Protein AF-M0LFM9-F1 (afdb_monomer)

pLDDT: mean 88.61, std 12.35, range [45.06, 98.12]

Solvent-accessible surface area (backbone atoms only — not comparable to full-atom values): 7213 Å² total; per-residue (Å²): 132,86,79,72,71,74,58,53,66,55,49,53,51,45,61,75,75,40,93,83,63,62,45,45,59,66,62,52,48,54,51,40,47,63,56,65,42,68,90,77,44,95,63,91,64,64,44,46,62,53,52,54,58,44,44,77,71,45,37,38,58,64,62,77,43,44,60,12,50,52,43,10,25,44,37,30,71,78,67,68,36,54,46,67,58,11,38,51,50,11,44,32,63,72,65,75,53,69,48,80,37,81,72,61,71,51,61,77,78,69,50,56,67,46,69,69,65,78,79,81,77,129

Structure (mmCIF, N/CA/C/O backbone):
data_AF-M0LFM9-F1
#
_entry.id   AF-M0LFM9-F1
#
loop_
_atom_site.group_PDB
_atom_site.id
_atom_site.type_symbol
_atom_site.label_atom_id
_atom_site.label_alt_id
_atom_site.label_comp_id
_atom_site.label_asym_id
_atom_site.label_entity_id
_atom_site.label_seq_id
_atom_site.pdbx_PDB_ins_code
_atom_site.Cartn_x
_atom_site.Cartn_y
_atom_site.Cartn_z
_atom_site.occupancy
_atom_site.B_iso_or_equiv
_atom_site.auth_seq_id
_atom_site.auth_comp_id
_atom_site.auth_asym_id
_atom_site.auth_atom_id
_atom_site.pdbx_PDB_model_num
ATOM 1 N N . MET A 1 1 ? 4.822 19.629 23.100 1.00 45.06 1 MET A N 1
ATOM 2 C CA . MET A 1 1 ? 4.139 18.657 23.973 1.00 45.06 1 MET A CA 1
ATOM 3 C C . MET A 1 1 ? 2.652 18.855 23.739 1.00 45.06 1 MET A C 1
ATOM 5 O O . MET A 1 1 ? 2.142 19.901 24.120 1.00 45.06 1 MET A O 1
ATOM 9 N N . LYS A 1 2 ? 2.004 17.980 22.960 1.00 52.59 2 LYS A N 1
ATOM 10 C CA . LYS A 1 2 ? 0.542 18.026 22.818 1.00 52.59 2 LYS A CA 1
ATOM 11 C C . LYS A 1 2 ? -0.010 17.509 24.144 1.00 52.59 2 LYS A C 1
ATOM 13 O O . LYS A 1 2 ? 0.278 16.378 24.513 1.00 52.59 2 LYS A O 1
ATOM 18 N N . GLU A 1 3 ? -0.634 18.400 24.902 1.00 54.44 3 GLU A N 1
ATOM 19 C CA . GLU A 1 3 ? -1.193 18.099 26.215 1.00 54.44 3 GLU A CA 1
ATOM 20 C C . GLU A 1 3 ? -2.451 17.240 26.047 1.00 54.44 3 GLU A C 1
ATOM 22 O O . GLU A 1 3 ? -3.347 17.600 25.284 1.00 54.44 3 GLU A O 1
ATOM 27 N N . ASP A 1 4 ? -2.435 16.109 26.751 1.00 55.81 4 ASP A N 1
ATOM 28 C CA . ASP A 1 4 ? -3.405 15.018 26.810 1.00 55.81 4 ASP A CA 1
ATOM 29 C C . ASP A 1 4 ? -3.742 14.330 25.483 1.00 55.81 4 ASP A C 1
ATOM 31 O O . ASP A 1 4 ? -4.307 14.905 24.554 1.00 55.81 4 ASP A O 1
ATOM 35 N N . ASP A 1 5 ? -3.446 13.032 25.433 1.00 67.25 5 ASP A N 1
ATOM 36 C CA . ASP A 1 5 ? -3.820 12.116 24.356 1.00 67.25 5 ASP A CA 1
ATOM 37 C C . ASP A 1 5 ? -5.323 11.780 24.420 1.00 67.25 5 ASP A C 1
ATOM 39 O O . ASP A 1 5 ? -5.752 10.631 24.392 1.00 67.25 5 ASP A O 1
ATOM 43 N N . TRP A 1 6 ? -6.162 12.815 24.556 1.00 70.69 6 TRP A N 1
ATOM 44 C CA . TRP A 1 6 ? -7.619 12.712 24.688 1.00 70.69 6 TRP A CA 1
ATOM 45 C C . TRP A 1 6 ? -8.263 11.986 23.503 1.00 70.69 6 TRP A C 1
ATOM 47 O O . TRP A 1 6 ? -9.402 11.528 23.591 1.00 70.69 6 TRP A O 1
ATOM 57 N N . LEU A 1 7 ? -7.536 11.910 22.387 1.00 82.62 7 LEU A N 1
ATOM 58 C CA . LEU A 1 7 ? -7.961 11.232 21.181 1.00 82.62 7 LEU A CA 1
ATOM 59 C C . LEU A 1 7 ? -7.632 9.734 21.214 1.00 82.62 7 LEU A C 1
ATOM 61 O O . LEU A 1 7 ? -8.400 8.966 20.647 1.00 82.62 7 LEU A O 1
ATOM 65 N N . GLN A 1 8 ? -6.563 9.298 21.888 1.00 86.12 8 GLN A N 1
ATOM 66 C CA . GLN A 1 8 ? -6.140 7.895 21.892 1.00 86.12 8 GLN A CA 1
ATOM 67 C C . GLN A 1 8 ? -7.219 6.969 22.455 1.00 86.12 8 GLN A C 1
ATOM 69 O O . GLN A 1 8 ? -7.639 6.043 21.765 1.00 86.12 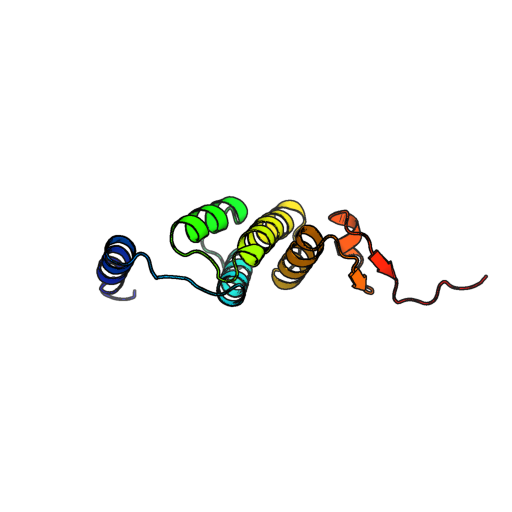8 GLN A O 1
ATOM 74 N N . ASP A 1 9 ? -7.730 7.251 23.657 1.00 88.31 9 ASP A N 1
ATOM 75 C CA . ASP A 1 9 ? -8.784 6.433 24.276 1.00 88.31 9 ASP A CA 1
ATOM 76 C C . ASP A 1 9 ? -10.058 6.404 23.419 1.00 88.31 9 ASP A C 1
ATOM 78 O O . ASP A 1 9 ? -10.728 5.377 23.305 1.00 88.31 9 ASP A O 1
ATOM 82 N N . ALA A 1 10 ? -10.388 7.529 22.779 1.00 89.94 10 ALA A N 1
ATOM 83 C CA . ALA A 1 10 ? -11.535 7.622 21.885 1.00 89.94 10 ALA A CA 1
ATOM 84 C C . ALA A 1 10 ? -11.338 6.799 20.600 1.00 89.94 10 ALA A C 1
ATOM 86 O O . ALA A 1 10 ? -12.287 6.167 20.137 1.00 89.94 10 ALA A O 1
ATOM 87 N N . VAL A 1 11 ? -10.125 6.787 20.039 1.00 89.38 11 VAL A N 1
ATOM 88 C CA . VAL A 1 11 ? -9.765 6.001 18.849 1.00 89.38 11 VAL A CA 1
ATOM 89 C C . VAL A 1 11 ? -9.775 4.513 19.169 1.00 89.38 11 VAL A C 1
ATOM 91 O O . VAL A 1 11 ? -10.414 3.761 18.443 1.00 89.38 11 VAL A O 1
ATOM 94 N N . ILE A 1 12 ? -9.143 4.092 20.270 1.00 89.88 12 ILE A N 1
ATOM 95 C CA . ILE A 1 12 ? -9.127 2.685 20.701 1.00 89.88 12 ILE A CA 1
ATOM 96 C C . ILE A 1 12 ? -10.556 2.190 20.888 1.00 89.88 12 ILE A C 1
ATOM 98 O O . ILE A 1 12 ? -10.944 1.181 20.309 1.00 89.88 12 ILE A O 1
ATOM 102 N N . ARG A 1 13 ? -11.376 2.955 21.614 1.00 92.00 13 ARG A N 1
ATOM 103 C CA . ARG A 1 13 ? -12.779 2.609 21.817 1.00 92.00 13 ARG A CA 1
ATOM 104 C C . ARG A 1 13 ? -13.553 2.516 20.502 1.00 92.00 13 ARG A C 1
ATOM 106 O O . ARG A 1 13 ? -14.385 1.629 20.354 1.00 92.00 13 ARG A O 1
ATOM 113 N N . ALA A 1 14 ? -13.303 3.416 19.552 1.00 92.31 14 ALA A N 1
ATOM 114 C CA . ALA A 1 14 ? -13.942 3.349 18.243 1.00 92.31 14 ALA A CA 1
ATOM 115 C C . ALA A 1 14 ? -13.530 2.086 17.472 1.00 92.31 14 ALA A C 1
ATOM 117 O O . ALA A 1 14 ? -14.407 1.439 16.915 1.00 92.31 14 ALA A O 1
ATOM 118 N N . LEU A 1 15 ? -12.244 1.718 17.481 1.00 91.12 15 LEU A N 1
ATOM 119 C CA . LEU A 1 15 ? -11.742 0.495 16.844 1.00 91.12 15 LEU A CA 1
ATOM 120 C C . LEU A 1 15 ? -12.300 -0.781 17.498 1.00 91.12 15 LEU A C 1
ATOM 122 O O . LEU A 1 15 ? -12.537 -1.761 16.807 1.00 91.12 15 LEU A O 1
ATOM 126 N N . GLU A 1 16 ? -12.546 -0.772 18.812 1.00 91.06 16 GLU A N 1
ATOM 127 C CA . GLU A 1 16 ? -13.143 -1.908 19.532 1.00 91.06 16 GLU A CA 1
ATOM 128 C C . GLU A 1 16 ? -14.666 -2.023 19.342 1.00 91.06 16 GLU A C 1
ATOM 130 O O . GLU A 1 16 ? -15.213 -3.124 19.359 1.00 91.06 16 GLU A O 1
ATOM 135 N N . GLU A 1 17 ? -15.377 -0.896 19.222 1.00 94.88 17 GLU A N 1
ATOM 136 C CA . GLU A 1 17 ? -16.846 -0.865 19.158 1.00 94.88 17 GLU A CA 1
ATOM 137 C C . GLU A 1 17 ? -17.406 -0.900 17.723 1.00 94.88 17 GLU A C 1
ATOM 139 O O . GLU A 1 17 ? -18.615 -1.090 17.550 1.00 94.88 17 GLU A O 1
ATOM 144 N N . ARG A 1 18 ? -16.582 -0.657 16.695 1.00 93.31 18 ARG A N 1
ATOM 145 C CA . ARG A 1 18 ? -17.027 -0.467 15.305 1.00 93.31 18 ARG A CA 1
ATOM 146 C C . ARG A 1 18 ? -16.278 -1.382 14.338 1.00 93.31 18 ARG A C 1
ATOM 148 O O . ARG A 1 18 ? -15.113 -1.154 14.045 1.00 93.31 18 ARG A O 1
ATOM 155 N N . ASP A 1 19 ? -17.010 -2.311 13.729 1.00 89.12 19 ASP A N 1
ATOM 156 C CA . ASP A 1 19 ? -16.487 -3.202 12.679 1.00 89.12 19 ASP A CA 1
ATOM 157 C C . ASP A 1 19 ? -16.597 -2.608 11.255 1.00 89.12 19 ASP A C 1
ATOM 159 O O . ASP A 1 19 ? -16.220 -3.247 10.276 1.00 89.12 19 ASP A O 1
ATOM 163 N N . ASP A 1 20 ? -17.175 -1.408 11.099 1.00 93.81 20 ASP A N 1
ATOM 164 C CA . ASP A 1 20 ? -17.428 -0.760 9.800 1.00 93.81 20 ASP A CA 1
ATOM 165 C C . ASP A 1 20 ? -16.350 0.257 9.392 1.00 93.81 20 ASP A C 1
ATOM 167 O O . ASP A 1 20 ? -16.489 0.943 8.373 1.00 93.81 20 ASP A O 1
ATOM 171 N N . ILE A 1 21 ? -15.280 0.373 10.179 1.00 95.44 21 ILE A N 1
ATOM 172 C CA . ILE A 1 21 ? -14.181 1.300 9.920 1.00 95.44 21 ILE A CA 1
ATOM 173 C C . ILE A 1 21 ? -13.292 0.732 8.814 1.00 95.44 21 ILE A C 1
ATOM 175 O O . ILE A 1 21 ? -12.821 -0.395 8.879 1.00 95.44 21 ILE A O 1
ATOM 179 N N . HIS A 1 22 ? -13.057 1.547 7.796 1.00 96.75 22 HIS A N 1
ATOM 180 C CA . HIS A 1 22 ? -12.166 1.244 6.687 1.00 96.75 22 HIS A CA 1
ATOM 181 C C . HIS A 1 22 ? -11.583 2.546 6.147 1.00 96.75 22 HIS A C 1
ATOM 183 O O . HIS A 1 22 ? -12.069 3.643 6.445 1.00 96.75 22 HIS A O 1
ATOM 189 N N . THR A 1 23 ? -10.542 2.429 5.333 1.00 97.31 23 THR A N 1
ATOM 190 C CA . THR A 1 23 ? -9.898 3.571 4.686 1.00 97.31 23 THR A CA 1
ATOM 191 C C . THR A 1 23 ? -9.629 3.301 3.206 1.00 97.31 23 THR A C 1
ATOM 193 O O . THR A 1 23 ? -10.087 2.311 2.638 1.00 97.31 23 THR A O 1
ATOM 196 N N . SER A 1 24 ? -8.922 4.224 2.558 1.00 97.88 24 SER A N 1
ATOM 197 C CA . SER A 1 24 ? -8.500 4.115 1.164 1.00 97.88 24 SER A CA 1
ATOM 198 C C . SER A 1 24 ? -6.996 3.886 1.052 1.00 97.88 24 SER A C 1
ATOM 200 O O . SER A 1 24 ? -6.228 4.254 1.942 1.00 97.88 24 SER A O 1
ATOM 202 N N . ILE A 1 25 ? -6.575 3.378 -0.105 1.00 98.12 25 ILE A N 1
ATOM 203 C CA . ILE A 1 25 ? -5.161 3.227 -0.470 1.00 98.12 25 ILE A CA 1
ATOM 204 C C . ILE A 1 25 ? -4.374 4.540 -0.351 1.00 98.12 25 ILE A C 1
ATOM 206 O O . ILE A 1 25 ? -3.198 4.528 -0.010 1.00 98.12 25 ILE A O 1
ATOM 210 N N . LEU A 1 26 ? -5.031 5.686 -0.562 1.00 97.75 26 LEU A N 1
ATOM 211 C CA . LEU A 1 26 ? -4.394 7.001 -0.484 1.00 97.75 26 LEU A CA 1
ATOM 212 C C . LEU A 1 26 ? -3.944 7.345 0.938 1.00 97.75 26 LEU A C 1
ATOM 214 O O . LEU A 1 26 ? -2.887 7.941 1.104 1.00 97.75 26 LEU A O 1
ATOM 218 N N . ALA A 1 27 ? -4.702 6.935 1.959 1.00 97.56 27 ALA A N 1
ATOM 219 C CA . ALA A 1 27 ? -4.294 7.144 3.348 1.00 97.56 27 ALA A CA 1
ATOM 220 C C . ALA A 1 27 ? -3.038 6.324 3.679 1.00 97.56 27 ALA A C 1
ATOM 222 O O . ALA A 1 27 ? -2.133 6.805 4.351 1.00 97.56 27 ALA A O 1
ATOM 223 N N . TYR A 1 28 ? -2.946 5.101 3.153 1.00 97.50 28 TYR A N 1
ATOM 224 C CA . TYR A 1 28 ? -1.745 4.282 3.294 1.00 97.50 28 TYR A CA 1
ATOM 225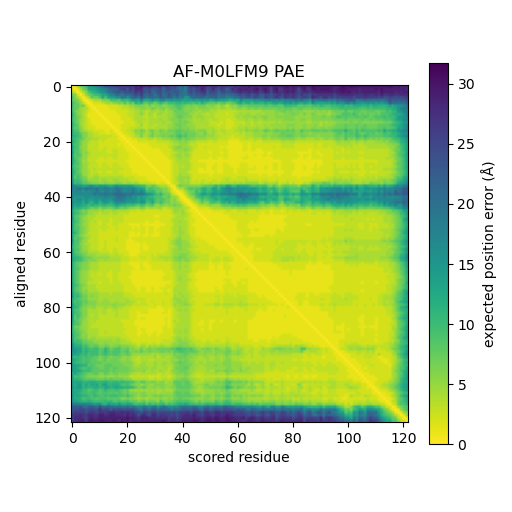 C C . TYR A 1 28 ? -0.567 4.809 2.468 1.00 97.50 28 TYR A C 1
ATOM 227 O O . TYR A 1 28 ? 0.569 4.708 2.917 1.00 97.50 28 TYR A O 1
ATOM 235 N N . ALA A 1 29 ? -0.814 5.445 1.319 1.00 97.00 29 ALA A N 1
ATOM 236 C CA . ALA A 1 29 ? 0.230 6.147 0.572 1.00 97.00 29 ALA A CA 1
ATOM 237 C C . ALA A 1 29 ? 0.880 7.257 1.419 1.00 97.00 29 ALA A C 1
ATOM 239 O O . ALA A 1 29 ? 2.101 7.390 1.424 1.00 97.00 29 ALA A O 1
ATOM 240 N N . GLU A 1 30 ? 0.086 8.017 2.184 1.00 95.75 30 GLU A N 1
ATOM 241 C CA . GLU A 1 30 ? 0.614 9.016 3.126 1.00 95.75 30 GLU A CA 1
ATOM 242 C C . GLU A 1 30 ? 1.461 8.366 4.227 1.00 95.75 30 GLU A C 1
ATOM 244 O O . GLU A 1 30 ? 2.526 8.878 4.566 1.00 95.75 30 GLU A O 1
ATOM 249 N N . VAL A 1 31 ? 1.032 7.216 4.754 1.00 93.88 31 VAL A N 1
ATOM 250 C CA . VAL A 1 31 ? 1.802 6.458 5.753 1.00 93.88 31 VAL A CA 1
ATOM 251 C C . VAL A 1 31 ? 3.144 5.980 5.188 1.00 93.88 31 VAL A C 1
ATOM 253 O O . VAL A 1 31 ? 4.161 6.131 5.857 1.00 93.88 31 VAL A O 1
ATOM 256 N N . LEU A 1 32 ? 3.185 5.479 3.949 1.00 94.31 32 LEU A N 1
ATOM 257 C CA . LEU A 1 32 ? 4.442 5.096 3.292 1.00 94.31 32 LEU A CA 1
ATOM 258 C C . LEU A 1 32 ? 5.393 6.296 3.145 1.00 94.31 32 LEU A C 1
ATOM 260 O O . LEU A 1 32 ? 6.592 6.156 3.367 1.00 94.31 32 LEU A O 1
ATOM 264 N N . VAL A 1 33 ? 4.870 7.492 2.848 1.00 93.06 33 VAL A N 1
ATOM 265 C CA . VAL A 1 33 ? 5.674 8.729 2.831 1.00 93.06 33 VAL A CA 1
ATOM 266 C C . VAL A 1 33 ? 6.258 9.045 4.205 1.00 93.06 33 VAL A C 1
ATOM 268 O O . VAL A 1 33 ? 7.420 9.438 4.288 1.00 93.06 33 VAL A O 1
ATOM 271 N N . LEU A 1 34 ? 5.490 8.844 5.279 1.00 88.94 34 LEU A N 1
ATOM 272 C CA . LEU A 1 34 ? 5.990 9.026 6.645 1.00 88.94 34 LEU A CA 1
ATOM 273 C C . LEU A 1 34 ? 7.102 8.033 7.000 1.00 88.94 34 LEU A C 1
ATOM 275 O O . LEU A 1 34 ? 7.993 8.386 7.765 1.00 88.94 34 LEU A O 1
ATOM 279 N N . PHE A 1 35 ? 7.052 6.808 6.472 1.00 88.81 35 PHE A N 1
ATOM 280 C CA . PHE A 1 35 ? 8.066 5.784 6.740 1.00 88.81 35 PHE A CA 1
ATOM 281 C C . PHE A 1 35 ? 9.352 5.988 5.933 1.00 88.81 35 PHE A C 1
ATOM 283 O O . PHE A 1 35 ? 10.422 5.650 6.426 1.00 88.81 35 PHE A O 1
ATOM 290 N N . TYR A 1 36 ? 9.255 6.573 4.738 1.00 86.19 36 TYR A N 1
ATOM 291 C CA . TYR A 1 36 ? 10.395 6.805 3.846 1.00 86.19 36 TYR A CA 1
ATOM 292 C C . TYR A 1 36 ? 11.304 7.967 4.265 1.00 86.19 36 TYR A C 1
ATOM 294 O O . TYR A 1 36 ? 12.481 7.991 3.912 1.00 86.19 36 TYR A O 1
ATOM 302 N N . ASP A 1 37 ? 10.795 8.962 5.001 1.00 80.00 37 ASP A N 1
ATOM 303 C CA . ASP A 1 37 ? 11.612 10.105 5.432 1.00 80.00 37 ASP A CA 1
ATOM 304 C C . ASP A 1 37 ? 12.523 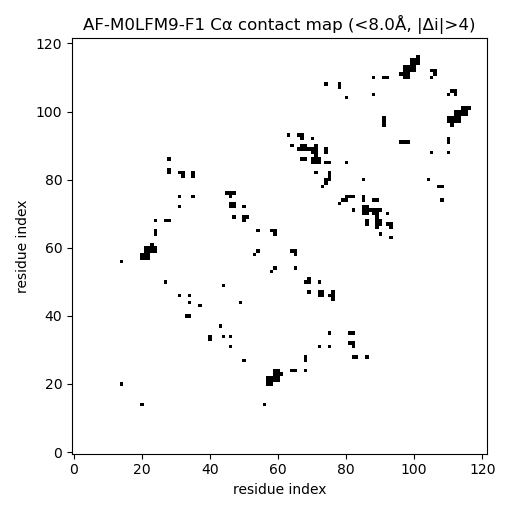9.749 6.625 1.00 80.00 37 ASP A C 1
ATOM 306 O O . ASP A 1 37 ? 12.315 10.161 7.769 1.00 80.00 37 ASP A O 1
ATOM 310 N N . HIS A 1 38 ? 13.570 8.975 6.339 1.00 66.88 38 HIS A N 1
ATOM 311 C CA . HIS A 1 38 ? 14.564 8.514 7.309 1.00 66.88 38 HIS A CA 1
ATOM 312 C C . HIS A 1 38 ? 15.422 9.644 7.901 1.00 66.88 38 HIS A C 1
ATOM 314 O O . HIS A 1 38 ? 16.033 9.459 8.953 1.00 66.88 38 HIS A O 1
ATOM 320 N N . GLU A 1 39 ? 15.493 10.814 7.253 1.00 64.44 39 GLU A N 1
ATOM 321 C CA . GLU A 1 39 ? 16.285 11.948 7.745 1.00 64.44 39 GLU A CA 1
ATOM 322 C C . GLU A 1 39 ? 15.565 12.727 8.854 1.00 64.44 39 GLU A C 1
ATOM 324 O O . GLU A 1 39 ? 16.225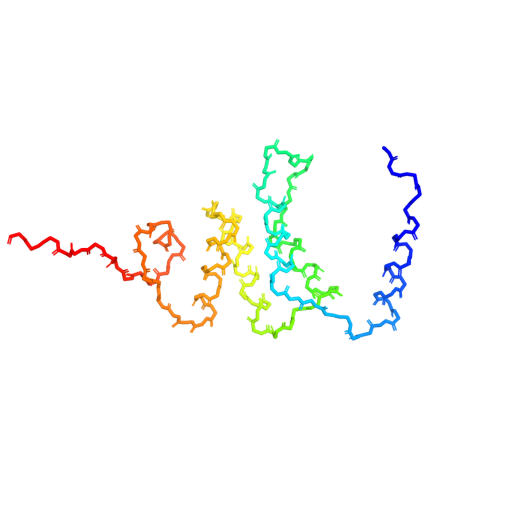 13.340 9.701 1.00 64.44 39 GLU A O 1
ATOM 329 N N . THR A 1 40 ? 14.227 12.707 8.872 1.00 61.84 40 THR A N 1
ATOM 330 C CA . THR A 1 40 ? 13.423 13.398 9.892 1.00 61.84 40 THR A CA 1
ATOM 331 C C . THR A 1 40 ? 12.745 12.464 10.892 1.00 61.84 40 THR A C 1
ATOM 333 O O . THR A 1 40 ? 12.297 12.933 11.946 1.00 61.84 40 THR A O 1
ATOM 336 N N . ALA A 1 41 ? 12.703 11.158 10.618 1.00 66.00 41 ALA A N 1
ATOM 337 C CA . ALA A 1 41 ? 12.106 10.177 11.511 1.00 66.00 41 ALA A CA 1
ATOM 338 C C . ALA A 1 41 ? 12.913 10.014 12.812 1.00 66.00 41 ALA A C 1
ATOM 340 O O . ALA A 1 41 ? 14.118 9.772 12.814 1.00 66.00 41 ALA A O 1
ATOM 341 N N . GLU A 1 42 ? 12.227 10.109 13.955 1.00 63.47 42 GLU A N 1
ATOM 342 C CA . GLU A 1 42 ? 12.831 9.878 15.277 1.00 63.47 42 GLU A CA 1
ATOM 343 C C . GLU A 1 42 ? 13.234 8.401 15.479 1.00 63.47 42 GLU A C 1
ATOM 345 O O . GLU A 1 42 ? 14.082 8.095 16.319 1.00 63.47 42 GLU A O 1
ATOM 350 N N . TYR A 1 43 ? 12.651 7.490 14.690 1.00 66.69 43 TYR A N 1
ATOM 351 C CA . TYR A 1 43 ? 12.843 6.045 14.779 1.00 66.69 43 TYR A CA 1
ATOM 352 C C . TYR A 1 43 ? 12.879 5.409 13.388 1.00 66.69 43 TYR A C 1
ATOM 354 O O . TYR A 1 43 ? 12.154 5.828 12.490 1.00 66.69 43 TYR A O 1
ATOM 362 N N . GLU A 1 44 ? 13.678 4.353 13.246 1.00 76.56 44 GLU A N 1
ATOM 363 C CA . GLU A 1 44 ? 13.623 3.454 12.093 1.00 76.56 44 GLU A CA 1
ATOM 364 C C . GLU A 1 44 ? 12.350 2.601 12.193 1.00 76.56 44 GLU A C 1
ATOM 366 O O . GLU A 1 44 ? 12.108 1.948 13.216 1.00 76.56 44 GLU A O 1
ATOM 371 N N . ILE A 1 45 ? 11.506 2.657 11.163 1.00 84.8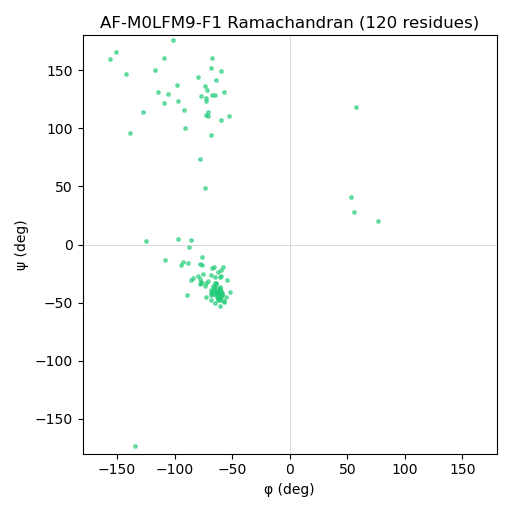1 45 ILE A N 1
ATOM 372 C CA . ILE A 1 45 ? 10.230 1.944 11.115 1.00 84.81 45 ILE A CA 1
ATOM 373 C C . ILE A 1 45 ? 10.349 0.812 10.100 1.00 84.81 45 ILE A C 1
ATOM 375 O O . ILE A 1 45 ? 10.585 1.059 8.925 1.00 84.81 45 ILE A O 1
ATOM 379 N N . ASP A 1 46 ? 10.119 -0.417 10.561 1.00 91.12 46 ASP A N 1
ATOM 380 C CA . ASP A 1 46 ? 9.907 -1.591 9.708 1.00 91.12 46 ASP A CA 1
ATOM 381 C C . ASP A 1 46 ? 8.561 -1.421 8.987 1.00 91.12 46 ASP A C 1
ATOM 383 O O . ASP A 1 46 ? 7.490 -1.676 9.558 1.00 91.12 46 ASP A O 1
ATOM 387 N N . ALA A 1 47 ? 8.617 -0.885 7.764 1.00 92.75 47 ALA A N 1
ATOM 388 C CA . ALA A 1 47 ? 7.438 -0.527 6.987 1.00 92.75 47 ALA A CA 1
ATOM 389 C C . ALA A 1 47 ? 6.532 -1.742 6.706 1.00 92.75 47 ALA A C 1
ATOM 391 O O . ALA A 1 47 ? 5.335 -1.636 6.996 1.00 92.75 47 ALA A O 1
ATOM 392 N N . PRO A 1 48 ? 7.034 -2.909 6.245 1.00 95.69 48 PRO A N 1
ATOM 393 C CA . PRO A 1 48 ? 6.205 -4.099 6.045 1.00 95.69 48 P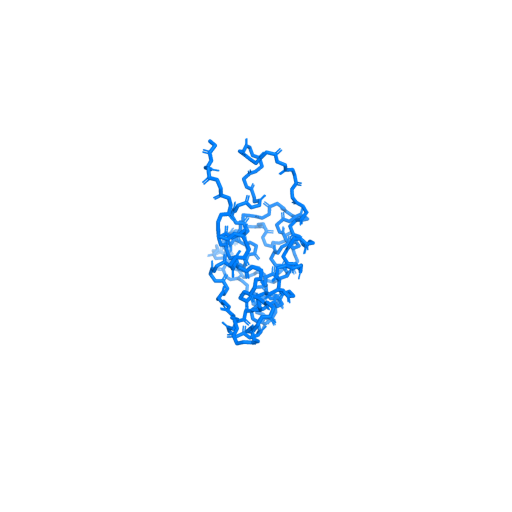RO A CA 1
ATOM 394 C C . PRO A 1 48 ? 5.438 -4.509 7.302 1.00 95.69 48 PRO A C 1
ATOM 396 O O . PRO A 1 48 ? 4.226 -4.758 7.258 1.00 95.69 48 PRO A O 1
ATOM 399 N N . ARG A 1 49 ? 6.112 -4.526 8.457 1.00 95.50 49 ARG A N 1
ATOM 400 C CA . ARG A 1 49 ? 5.478 -4.888 9.724 1.00 95.50 49 ARG A CA 1
ATOM 401 C C . ARG A 1 49 ? 4.456 -3.851 10.172 1.00 95.50 49 ARG A C 1
ATOM 403 O O . ARG A 1 49 ? 3.380 -4.224 10.639 1.00 95.50 49 ARG A O 1
ATOM 410 N N . ALA A 1 50 ? 4.783 -2.567 10.067 1.00 95.00 50 ALA A N 1
ATOM 411 C CA . ALA A 1 50 ? 3.884 -1.491 10.463 1.00 95.00 50 ALA A CA 1
ATOM 412 C C . ALA A 1 50 ? 2.605 -1.493 9.616 1.00 95.00 50 ALA A C 1
ATOM 414 O O . ALA A 1 50 ? 1.509 -1.444 10.169 1.00 95.00 50 ALA A O 1
ATOM 415 N N . ILE A 1 51 ? 2.738 -1.629 8.296 1.00 96.94 51 ILE A N 1
ATOM 416 C CA . ILE A 1 51 ? 1.614 -1.701 7.358 1.00 96.94 51 ILE A CA 1
ATOM 417 C C . ILE A 1 51 ? 0.733 -2.920 7.641 1.00 96.94 51 ILE A C 1
ATOM 419 O O . ILE A 1 51 ? -0.482 -2.770 7.722 1.00 96.94 51 ILE A O 1
ATOM 423 N N . THR A 1 52 ? 1.328 -4.096 7.864 1.00 97.56 52 THR A N 1
ATOM 424 C CA . THR A 1 52 ? 0.575 -5.317 8.203 1.00 97.56 52 THR A CA 1
ATOM 425 C C . THR A 1 52 ? -0.283 -5.112 9.453 1.00 97.56 52 THR A C 1
ATOM 427 O O . THR A 1 52 ? -1.482 -5.369 9.431 1.00 97.56 52 THR A O 1
ATOM 430 N N . ASN A 1 53 ? 0.304 -4.572 10.526 1.00 96.06 53 ASN A N 1
ATOM 431 C CA . ASN A 1 53 ? -0.432 -4.308 11.766 1.00 96.06 53 ASN A CA 1
ATOM 432 C C . ASN A 1 53 ? -1.540 -3.261 11.573 1.00 96.06 53 ASN A C 1
ATOM 434 O O . ASN A 1 53 ? -2.596 -3.358 12.189 1.00 96.06 53 ASN A O 1
ATOM 438 N N . LEU A 1 54 ? -1.297 -2.232 10.755 1.00 95.56 54 LEU A N 1
ATOM 439 C CA . LEU A 1 54 ? -2.296 -1.202 10.477 1.00 95.56 54 LEU A CA 1
ATOM 440 C C . LEU A 1 54 ? -3.477 -1.770 9.686 1.00 95.56 54 LEU A C 1
ATOM 442 O O . LEU A 1 54 ? -4.614 -1.430 10.007 1.00 95.56 54 LEU A O 1
ATOM 446 N N . LEU A 1 55 ? -3.232 -2.655 8.715 1.00 96.81 55 LEU A N 1
ATOM 447 C CA . LEU A 1 55 ? -4.284 -3.299 7.920 1.00 96.81 55 LEU A CA 1
ATOM 448 C C . LEU A 1 55 ? -5.194 -4.184 8.777 1.00 96.81 55 LEU A C 1
ATOM 450 O O . LEU A 1 55 ? -6.399 -4.218 8.544 1.00 96.81 55 LEU A O 1
ATOM 454 N N . GLU A 1 56 ? -4.651 -4.829 9.814 1.00 94.12 56 GLU A N 1
ATOM 455 C CA . GLU A 1 56 ? -5.455 -5.568 10.799 1.00 94.12 56 GLU A CA 1
ATOM 456 C C . GLU A 1 56 ? -6.385 -4.657 11.621 1.00 94.12 56 GLU A C 1
ATOM 458 O O . GLU A 1 56 ? -7.433 -5.108 12.082 1.00 94.12 56 GLU A O 1
ATOM 463 N N . LEU A 1 57 ? -6.018 -3.384 11.813 1.00 93.88 57 LEU A N 1
ATOM 464 C CA . LEU A 1 57 ? -6.813 -2.409 12.569 1.00 93.88 57 LEU A CA 1
ATOM 465 C C . LEU A 1 57 ? -7.812 -1.655 11.689 1.00 93.88 57 LEU A C 1
ATOM 467 O O . LEU A 1 57 ? -8.942 -1.409 12.103 1.00 93.88 57 LEU A O 1
ATOM 471 N N . VAL A 1 58 ? -7.376 -1.226 10.505 1.00 95.88 58 VAL A N 1
ATOM 472 C CA . VAL A 1 58 ? -8.166 -0.430 9.566 1.00 95.88 58 VAL A CA 1
ATOM 473 C C . VAL A 1 58 ? -7.917 -0.953 8.147 1.00 95.88 58 VAL A C 1
ATOM 475 O O . VAL A 1 58 ? -6.944 -0.530 7.504 1.00 95.88 58 VAL A O 1
ATOM 478 N N . PRO A 1 59 ? -8.798 -1.836 7.640 1.00 96.38 59 PRO A N 1
ATOM 479 C CA . PRO A 1 59 ? -8.666 -2.409 6.307 1.00 96.38 59 PRO A CA 1
ATOM 480 C C . PRO A 1 59 ? -8.868 -1.357 5.213 1.00 96.38 59 PRO A C 1
ATOM 482 O O . PRO A 1 59 ? -9.463 -0.288 5.428 1.00 96.38 59 PRO A O 1
ATOM 485 N N . ILE A 1 60 ? -8.390 -1.672 4.011 1.00 97.75 60 ILE A N 1
ATOM 486 C CA . ILE A 1 60 ? -8.554 -0.813 2.836 1.00 97.75 60 ILE A CA 1
ATOM 487 C C . ILE A 1 60 ? -9.727 -1.312 2.002 1.00 97.75 60 ILE A C 1
ATOM 489 O O . ILE A 1 60 ? -9.870 -2.498 1.729 1.00 97.75 60 ILE A O 1
ATOM 493 N N . VAL A 1 61 ? -10.542 -0.375 1.519 1.00 96.69 61 VAL A N 1
ATOM 494 C CA . VAL A 1 61 ? -11.565 -0.654 0.509 1.00 96.69 61 VAL A CA 1
ATOM 495 C C . VAL A 1 61 ? -11.222 0.093 -0.790 1.00 96.69 61 VAL A C 1
ATOM 497 O O . VAL A 1 61 ? -10.969 1.303 -0.744 1.00 96.69 61 VAL A O 1
ATOM 500 N N . PRO A 1 62 ? -11.251 -0.578 -1.963 1.00 95.56 62 PRO A N 1
ATOM 501 C CA . PRO A 1 62 ? -11.485 -2.016 -2.179 1.00 95.56 62 PRO A CA 1
ATOM 502 C C . PRO A 1 62 ? -10.346 -2.918 -1.668 1.00 95.56 62 PRO A C 1
ATOM 504 O O . PRO A 1 62 ? -9.191 -2.509 -1.663 1.00 95.56 62 PRO A O 1
ATOM 507 N N . ASN A 1 63 ? -10.685 -4.159 -1.296 1.00 92.81 63 ASN A N 1
ATOM 508 C CA . ASN A 1 63 ? -9.762 -5.116 -0.662 1.00 92.81 63 ASN A CA 1
ATOM 509 C C . ASN A 1 63 ? -8.534 -5.461 -1.525 1.00 92.81 63 ASN A C 1
ATOM 511 O O . ASN A 1 63 ? -7.480 -5.779 -0.995 1.00 92.81 63 ASN A O 1
ATOM 515 N N . GLU A 1 64 ? -8.648 -5.373 -2.852 1.00 91.50 64 GLU A N 1
ATOM 516 C CA . GLU A 1 64 ? -7.526 -5.571 -3.786 1.00 91.50 64 GLU A CA 1
ATOM 517 C C . GLU A 1 64 ? -6.363 -4.589 -3.559 1.00 91.50 64 GLU A C 1
ATOM 519 O O . GLU A 1 64 ? -5.223 -4.867 -3.921 1.00 91.50 64 GLU A O 1
ATOM 524 N N . HIS A 1 65 ? -6.629 -3.448 -2.920 1.00 97.38 65 HIS A N 1
ATOM 525 C CA . HIS A 1 65 ? -5.592 -2.490 -2.561 1.00 97.38 65 HIS A CA 1
ATOM 526 C C . HIS A 1 65 ? -4.759 -2.914 -1.345 1.00 97.38 65 HIS A C 1
ATOM 528 O O . HIS A 1 65 ? -3.681 -2.356 -1.153 1.00 97.38 65 HIS A O 1
ATOM 534 N N . GLU A 1 66 ? -5.218 -3.862 -0.522 1.00 97.56 66 GLU A N 1
ATOM 535 C CA . GLU A 1 66 ? -4.449 -4.328 0.641 1.00 97.56 66 GLU A CA 1
ATOM 536 C C . GLU A 1 66 ? -3.159 -5.016 0.195 1.00 97.56 66 GLU A C 1
ATOM 538 O O . GLU A 1 66 ? -2.071 -4.618 0.614 1.00 97.56 66 GLU A O 1
ATOM 543 N N . ASP A 1 67 ? -3.269 -5.963 -0.740 1.00 97.19 67 ASP A N 1
ATOM 544 C CA . ASP A 1 67 ? -2.119 -6.671 -1.311 1.00 97.19 67 ASP A CA 1
ATOM 545 C C . ASP A 1 67 ? -1.151 -5.699 -2.004 1.00 97.19 67 ASP A C 1
ATOM 547 O O . ASP A 1 67 ? 0.068 -5.836 -1.888 1.00 97.19 67 ASP A O 1
ATOM 551 N N . ALA A 1 68 ? -1.683 -4.671 -2.676 1.00 97.75 68 ALA A N 1
ATOM 552 C CA . ALA A 1 68 ? -0.866 -3.670 -3.355 1.00 97.75 68 ALA A CA 1
ATOM 553 C C . ALA A 1 68 ? -0.037 -2.841 -2.363 1.00 97.75 68 ALA A C 1
ATOM 555 O O . ALA A 1 68 ? 1.133 -2.561 -2.617 1.00 97.75 68 ALA A O 1
ATOM 556 N N . VAL A 1 69 ? -0.614 -2.468 -1.217 1.00 98.12 69 VAL A N 1
ATOM 557 C CA . VAL A 1 69 ? 0.091 -1.709 -0.173 1.00 98.12 69 VAL A CA 1
ATOM 558 C C . VAL A 1 69 ? 1.093 -2.585 0.581 1.00 98.12 69 VAL A C 1
ATOM 560 O O . VAL A 1 69 ? 2.172 -2.103 0.917 1.00 98.12 69 VAL A O 1
ATOM 563 N N . LEU A 1 70 ? 0.788 -3.865 0.808 1.00 97.88 70 LEU A N 1
ATOM 564 C CA . LEU A 1 70 ? 1.748 -4.817 1.378 1.00 97.88 70 LEU A CA 1
ATOM 565 C C . LEU A 1 70 ? 2.967 -4.996 0.466 1.00 97.88 70 LEU A C 1
ATOM 567 O O . LEU A 1 70 ? 4.101 -4.916 0.939 1.00 97.88 70 LEU A O 1
ATOM 571 N N . ALA A 1 71 ? 2.744 -5.168 -0.840 1.00 96.75 71 ALA A N 1
ATOM 572 C CA . ALA A 1 71 ? 3.820 -5.224 -1.825 1.00 96.75 71 ALA A CA 1
ATOM 573 C C . ALA A 1 71 ? 4.625 -3.914 -1.856 1.00 96.75 71 ALA A C 1
ATOM 575 O O . ALA A 1 71 ? 5.852 -3.942 -1.835 1.00 96.75 71 ALA A O 1
ATOM 576 N N . ALA A 1 72 ? 3.948 -2.764 -1.820 1.00 97.56 72 ALA A N 1
ATOM 577 C CA . ALA A 1 72 ? 4.597 -1.458 -1.762 1.00 97.56 72 ALA A CA 1
ATOM 578 C C . ALA A 1 72 ? 5.498 -1.298 -0.531 1.00 97.56 72 ALA A C 1
ATOM 580 O O . ALA A 1 72 ? 6.617 -0.813 -0.647 1.00 97.56 72 ALA A O 1
ATOM 581 N N . ALA A 1 73 ? 5.038 -1.731 0.644 1.00 97.06 73 ALA A N 1
ATOM 582 C CA . ALA A 1 73 ? 5.828 -1.671 1.868 1.00 97.06 73 ALA A CA 1
ATOM 583 C C . ALA A 1 73 ? 7.116 -2.502 1.760 1.00 97.06 73 ALA A C 1
ATOM 585 O O . ALA A 1 73 ? 8.168 -2.048 2.200 1.00 97.06 73 ALA A O 1
ATOM 586 N N . ALA A 1 74 ? 7.041 -3.681 1.132 1.00 95.81 74 ALA A N 1
ATOM 587 C CA . ALA A 1 74 ? 8.213 -4.507 0.850 1.00 95.81 74 ALA A CA 1
ATOM 588 C C . ALA A 1 74 ? 9.153 -3.843 -0.166 1.00 95.81 74 ALA A C 1
ATOM 590 O O . ALA A 1 74 ? 10.360 -3.824 0.045 1.00 95.81 74 ALA A O 1
ATOM 591 N N . PHE A 1 75 ? 8.625 -3.244 -1.239 1.00 96.06 75 PHE A N 1
ATOM 592 C CA . PHE A 1 75 ? 9.459 -2.555 -2.228 1.00 96.06 75 PHE A CA 1
ATOM 593 C C . PHE A 1 75 ? 10.165 -1.316 -1.671 1.00 96.06 75 PHE A C 1
ATOM 595 O O . PHE A 1 75 ? 11.308 -1.046 -2.035 1.00 96.06 75 PHE A O 1
ATOM 602 N N . LEU A 1 76 ? 9.491 -0.580 -0.788 1.00 94.31 76 LEU A N 1
ATOM 603 C CA . LEU A 1 76 ? 10.060 0.559 -0.077 1.00 94.31 76 LEU A CA 1
ATOM 604 C C . LEU A 1 76 ? 11.232 0.115 0.811 1.00 94.31 76 LEU A C 1
ATOM 606 O O . LEU A 1 76 ? 12.299 0.710 0.736 1.00 94.31 76 LEU A O 1
ATOM 610 N N . ASP A 1 77 ? 11.052 -0.948 1.599 1.00 92.31 77 ASP A N 1
ATOM 611 C CA . ASP A 1 77 ? 12.060 -1.441 2.550 1.00 92.31 77 ASP A CA 1
ATOM 612 C C . ASP A 1 77 ? 13.248 -2.143 1.866 1.00 92.31 77 ASP A C 1
ATOM 614 O O . ASP A 1 77 ? 14.407 -1.880 2.180 1.00 92.31 77 ASP A O 1
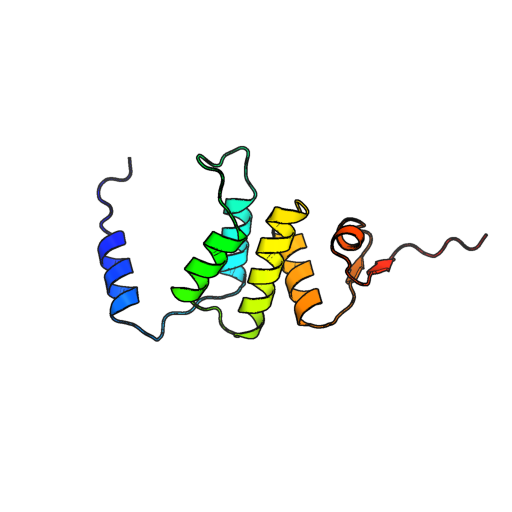ATOM 618 N N . GLU A 1 78 ? 12.979 -3.018 0.893 1.00 93.19 78 GLU A N 1
ATOM 619 C CA . GLU A 1 78 ? 14.011 -3.860 0.276 1.00 93.19 78 GLU A CA 1
ATOM 620 C C . GLU A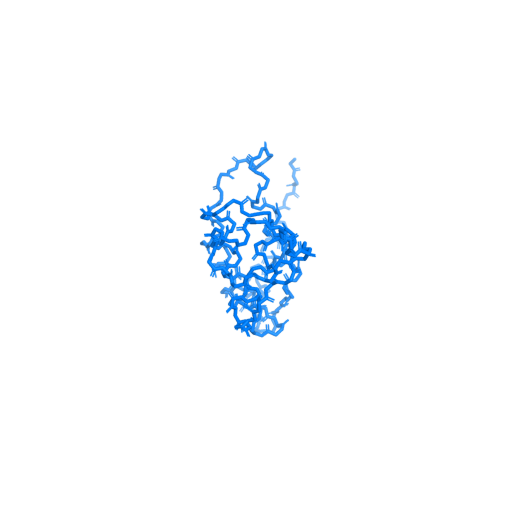 1 78 ? 14.777 -3.165 -0.862 1.00 93.19 78 GLU A C 1
ATOM 622 O O . GLU A 1 78 ? 15.939 -3.503 -1.111 1.00 93.19 78 GLU A O 1
ATOM 627 N N . TYR A 1 79 ? 14.144 -2.222 -1.571 1.00 92.94 79 TYR A N 1
ATOM 628 C CA . TYR A 1 79 ? 14.686 -1.623 -2.801 1.00 92.94 79 TYR A CA 1
ATOM 629 C C . TYR A 1 79 ? 14.781 -0.095 -2.756 1.00 92.94 79 TYR A C 1
ATOM 631 O O . TYR A 1 79 ? 15.181 0.503 -3.754 1.00 92.94 79 TYR A O 1
ATOM 639 N N . ASP A 1 80 ? 14.444 0.531 -1.622 1.00 90.94 80 ASP A N 1
ATOM 640 C CA . ASP A 1 80 ? 14.516 1.986 -1.411 1.00 90.94 80 ASP A CA 1
ATOM 641 C C . ASP A 1 80 ? 13.721 2.793 -2.460 1.00 90.94 80 ASP A C 1
ATOM 643 O O . ASP A 1 80 ? 14.044 3.937 -2.796 1.00 90.94 80 ASP A O 1
ATOM 647 N N . LEU A 1 81 ? 12.661 2.185 -3.013 1.00 94.50 81 LEU A N 1
ATOM 648 C CA . LEU A 1 81 ? 11.766 2.882 -3.929 1.00 94.50 81 LEU A CA 1
ATOM 649 C C . LEU A 1 81 ? 11.065 4.023 -3.198 1.00 94.50 81 LEU A C 1
ATOM 651 O O . LEU A 1 81 ? 10.606 3.872 -2.063 1.00 94.50 81 LEU A O 1
ATOM 655 N N . THR A 1 82 ? 10.887 5.148 -3.895 1.00 94.56 82 THR A N 1
ATOM 656 C CA . THR A 1 82 ? 10.082 6.239 -3.345 1.00 94.56 82 THR A CA 1
ATOM 657 C C . THR A 1 82 ? 8.654 5.744 -3.065 1.00 94.56 82 THR A C 1
ATOM 659 O O . THR A 1 82 ? 8.153 4.884 -3.791 1.00 94.56 82 THR A O 1
ATOM 662 N N . PRO A 1 83 ? 7.938 6.284 -2.064 1.00 95.50 83 PRO A N 1
ATOM 663 C CA . PRO A 1 83 ? 6.636 5.767 -1.631 1.00 95.50 83 PRO A CA 1
ATOM 664 C C . PRO A 1 83 ? 5.615 5.585 -2.753 1.00 95.50 83 PRO A C 1
ATOM 666 O O . PRO A 1 83 ? 4.881 4.598 -2.791 1.00 95.50 83 PRO A O 1
ATOM 669 N N . PHE A 1 84 ? 5.563 6.539 -3.684 1.00 96.81 84 PHE A N 1
ATOM 670 C CA . PHE A 1 84 ? 4.634 6.478 -4.806 1.00 96.81 84 PHE A CA 1
ATOM 671 C C . PHE A 1 84 ? 5.096 5.502 -5.890 1.00 96.81 84 PHE A C 1
ATOM 673 O O . PHE A 1 84 ? 4.245 4.849 -6.492 1.00 96.81 84 PHE A O 1
ATOM 680 N N . ASP A 1 85 ? 6.406 5.352 -6.109 1.00 96.69 85 ASP A N 1
ATOM 681 C CA . ASP A 1 85 ? 6.940 4.326 -7.010 1.00 96.69 85 ASP A CA 1
ATOM 682 C C . ASP A 1 85 ? 6.728 2.922 -6.440 1.00 96.69 85 ASP A C 1
ATOM 684 O O . ASP A 1 85 ? 6.281 2.029 -7.155 1.00 96.69 85 ASP A O 1
ATOM 688 N N . ALA A 1 86 ? 6.947 2.740 -5.139 1.00 97.12 86 ALA A N 1
ATOM 689 C CA . ALA A 1 86 ? 6.662 1.504 -4.426 1.00 97.12 86 ALA A CA 1
ATOM 690 C C . ALA A 1 86 ? 5.172 1.138 -4.508 1.00 97.12 86 ALA A C 1
ATOM 692 O O . ALA A 1 86 ? 4.825 -0.003 -4.814 1.00 97.12 86 ALA A O 1
ATOM 693 N N . LEU A 1 87 ? 4.276 2.112 -4.305 1.00 97.75 87 LEU A N 1
ATOM 694 C CA . LEU A 1 87 ? 2.834 1.896 -4.429 1.00 97.75 87 LEU A CA 1
ATOM 695 C C . LEU A 1 87 ? 2.417 1.539 -5.856 1.00 97.75 87 LEU A C 1
ATOM 697 O O . LEU A 1 87 ? 1.598 0.644 -6.061 1.00 97.75 87 LEU A O 1
ATOM 701 N N . HIS A 1 88 ? 2.992 2.215 -6.846 1.00 97.25 88 HIS A N 1
ATOM 702 C CA . HIS A 1 88 ? 2.761 1.901 -8.248 1.00 97.25 88 HIS A CA 1
ATOM 703 C C . HIS A 1 88 ? 3.258 0.490 -8.595 1.00 97.25 88 HIS A C 1
ATOM 705 O O . HIS A 1 88 ? 2.510 -0.276 -9.200 1.00 97.25 88 HIS A O 1
ATOM 711 N N . ALA A 1 89 ? 4.457 0.107 -8.144 1.00 96.75 89 ALA A N 1
ATOM 712 C CA . ALA A 1 89 ? 4.986 -1.247 -8.288 1.00 96.75 89 ALA A CA 1
ATOM 713 C C . ALA A 1 89 ? 4.079 -2.297 -7.631 1.00 96.75 89 ALA A C 1
ATOM 715 O O . ALA A 1 89 ? 3.815 -3.343 -8.226 1.00 96.75 89 ALA A O 1
ATOM 716 N N . GLY A 1 90 ? 3.558 -2.010 -6.434 1.00 96.69 90 GLY A N 1
ATOM 717 C CA . GLY A 1 90 ? 2.619 -2.880 -5.729 1.00 96.69 90 GLY A CA 1
ATOM 718 C C . GLY A 1 90 ? 1.329 -3.116 -6.514 1.00 96.69 90 GLY A C 1
ATOM 719 O O . GLY A 1 90 ? 0.910 -4.260 -6.682 1.00 96.69 90 GLY A O 1
ATOM 720 N N . LEU A 1 91 ? 0.739 -2.054 -7.072 1.00 97.00 91 LEU A N 1
ATOM 721 C CA . LEU A 1 91 ? -0.457 -2.154 -7.916 1.00 97.00 91 LEU A CA 1
ATOM 722 C C . LEU A 1 91 ? -0.208 -2.994 -9.174 1.00 97.00 91 LEU A C 1
ATOM 724 O O . LEU A 1 91 ? -1.014 -3.862 -9.499 1.00 97.00 91 LEU A O 1
ATOM 728 N N . VAL A 1 92 ? 0.920 -2.774 -9.850 1.00 96.38 92 VAL A N 1
ATOM 729 C CA . VAL A 1 92 ? 1.305 -3.523 -11.057 1.00 96.38 92 VAL A CA 1
ATOM 730 C C . VAL A 1 92 ? 1.531 -5.003 -10.738 1.00 96.38 92 VAL A C 1
ATOM 732 O O . VAL A 1 92 ? 1.072 -5.865 -11.483 1.00 96.38 92 VAL A O 1
ATOM 735 N N . THR A 1 93 ? 2.186 -5.295 -9.610 1.00 94.69 93 THR A N 1
ATOM 736 C CA . THR A 1 93 ? 2.459 -6.664 -9.142 1.00 94.69 93 THR A CA 1
ATOM 737 C C . THR A 1 93 ? 1.168 -7.439 -8.897 1.00 94.69 93 THR A C 1
ATOM 739 O O . THR A 1 93 ? 1.032 -8.575 -9.341 1.00 94.69 93 THR A O 1
ATOM 742 N N . VAL A 1 94 ? 0.206 -6.829 -8.201 1.00 94.12 94 VAL A N 1
ATOM 743 C CA . VAL A 1 94 ? -1.087 -7.463 -7.895 1.00 94.12 94 VAL A CA 1
ATOM 744 C C . VAL A 1 94 ? -1.974 -7.561 -9.137 1.00 94.12 94 VAL A C 1
ATOM 746 O O . VAL A 1 94 ? -2.724 -8.524 -9.286 1.00 94.12 94 VAL A O 1
ATOM 749 N N . GLY A 1 95 ? -1.876 -6.583 -10.039 1.00 91.75 95 GLY A N 1
ATOM 750 C CA . GLY A 1 95 ? -2.622 -6.547 -11.293 1.00 91.75 95 GLY A CA 1
ATOM 751 C C . GLY A 1 95 ? -2.097 -7.477 -12.393 1.00 91.75 95 GLY A C 1
ATOM 752 O O . GLY A 1 95 ? -2.800 -7.650 -13.386 1.00 91.75 95 GLY A O 1
ATOM 753 N N . ASP A 1 96 ? -0.905 -8.070 -12.233 1.00 85.88 96 ASP A N 1
ATOM 754 C CA . ASP A 1 96 ? -0.188 -8.817 -13.288 1.00 85.88 96 ASP A CA 1
ATOM 755 C C . ASP A 1 96 ? -0.035 -7.980 -14.580 1.00 85.88 96 ASP A C 1
ATOM 757 O O . ASP A 1 96 ? -0.245 -8.443 -15.704 1.00 85.88 96 ASP A O 1
ATOM 761 N N . GLU A 1 97 ? 0.262 -6.688 -14.404 1.00 92.81 97 GLU A N 1
ATOM 762 C CA . GLU A 1 97 ? 0.408 -5.709 -15.485 1.00 92.81 97 GLU A CA 1
ATOM 763 C C . GLU A 1 97 ? 1.889 -5.424 -15.804 1.00 92.81 97 GLU A C 1
ATOM 765 O O . GLU A 1 97 ? 2.809 -5.902 -15.145 1.00 92.81 97 GLU A O 1
ATOM 770 N N . CYS A 1 98 ? 2.138 -4.608 -16.832 1.00 92.88 98 CYS A N 1
ATOM 771 C CA . CYS A 1 98 ? 3.481 -4.140 -17.187 1.00 92.88 98 CYS A CA 1
ATOM 772 C C . CYS A 1 98 ? 3.580 -2.618 -17.053 1.00 92.88 98 CYS A C 1
ATOM 774 O O . CYS A 1 98 ? 2.618 -1.897 -17.328 1.00 92.88 98 CYS A O 1
ATOM 776 N N . VAL A 1 99 ? 4.775 -2.106 -16.746 1.00 93.19 99 VAL A N 1
ATOM 777 C CA . VAL A 1 99 ? 4.999 -0.661 -16.588 1.00 93.19 99 VAL A CA 1
ATOM 778 C C . VAL A 1 99 ? 5.556 -0.045 -17.865 1.00 93.19 99 VAL A C 1
ATOM 780 O O . VAL A 1 99 ? 6.623 -0.421 -18.347 1.00 93.19 99 VAL A O 1
ATOM 783 N N . LEU A 1 100 ? 4.870 0.961 -18.407 1.00 93.94 100 LEU A N 1
ATOM 784 C CA . LEU A 1 100 ? 5.393 1.792 -19.492 1.00 93.94 100 LEU A CA 1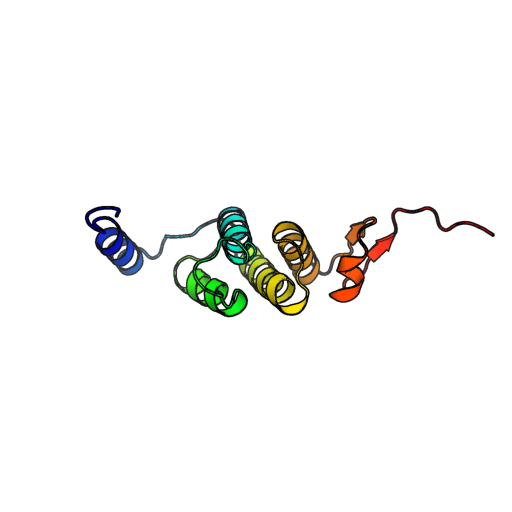
ATOM 785 C C . LEU A 1 100 ? 6.128 3.003 -18.907 1.00 93.94 100 LEU A C 1
ATOM 787 O O . LEU A 1 100 ? 5.498 3.983 -18.514 1.00 93.94 100 LEU A O 1
ATOM 791 N N . THR A 1 101 ? 7.460 2.958 -18.844 1.00 91.44 101 THR A N 1
ATOM 792 C CA . THR A 1 101 ? 8.230 4.000 -18.145 1.00 91.44 101 THR A CA 1
ATOM 793 C C . THR A 1 101 ? 9.675 4.137 -18.633 1.00 91.44 101 THR A C 1
ATOM 795 O O . THR A 1 101 ? 10.255 3.249 -19.268 1.00 91.44 101 THR A O 1
ATOM 798 N N . THR A 1 102 ? 10.269 5.300 -18.363 1.00 91.12 102 THR A N 1
ATOM 799 C CA . THR A 1 102 ? 11.716 5.526 -18.473 1.00 91.12 102 THR A CA 1
ATOM 800 C C . THR A 1 102 ? 12.471 5.191 -17.194 1.00 91.12 102 THR A C 1
ATOM 802 O O . THR A 1 102 ? 13.693 5.073 -17.272 1.00 91.12 102 THR A O 1
ATOM 805 N N . GLU A 1 103 ? 11.765 5.067 -16.069 1.00 91.06 103 GLU A N 1
ATOM 806 C CA . GLU A 1 103 ? 12.342 4.716 -14.774 1.00 91.06 103 GLU A CA 1
ATOM 807 C C . GLU A 1 103 ? 12.909 3.295 -14.828 1.00 91.06 103 GLU A C 1
ATOM 809 O O . GLU A 1 103 ? 12.249 2.378 -15.316 1.00 91.06 103 GLU A O 1
ATOM 814 N N . GLN A 1 104 ? 14.162 3.141 -14.419 1.00 90.50 104 GLN A N 1
ATOM 815 C CA . GLN A 1 104 ? 14.886 1.871 -14.430 1.00 90.50 104 GLN A CA 1
ATOM 816 C C . GLN A 1 104 ? 14.801 1.162 -13.083 1.00 90.50 104 GLN A C 1
ATOM 818 O O . GLN A 1 104 ? 15.025 -0.042 -13.043 1.00 90.50 104 GLN A O 1
ATOM 823 N N . ASP A 1 105 ? 14.433 1.861 -12.010 1.00 91.94 105 ASP A N 1
ATOM 824 C CA . ASP A 1 105 ? 14.356 1.258 -10.678 1.00 91.94 105 ASP A CA 1
ATOM 825 C C . ASP A 1 105 ? 13.341 0.100 -10.630 1.00 91.94 105 ASP A C 1
ATOM 827 O O . ASP A 1 105 ? 13.566 -0.895 -9.944 1.00 91.94 105 ASP A O 1
ATOM 831 N N . TYR A 1 106 ? 12.303 0.126 -11.476 1.00 93.69 106 TYR A N 1
ATOM 832 C CA . TYR A 1 106 ? 11.368 -0.996 -11.640 1.00 93.69 106 TYR A CA 1
ATOM 833 C C . TYR A 1 106 ? 12.016 -2.294 -12.162 1.00 93.69 106 TYR A C 1
ATOM 835 O O . TYR A 1 106 ? 11.501 -3.381 -11.903 1.00 93.69 106 TYR A O 1
ATOM 843 N N . ASP A 1 107 ? 13.162 -2.211 -12.850 1.00 90.62 107 ASP A N 1
ATOM 844 C CA . ASP A 1 107 ? 13.914 -3.392 -13.289 1.00 90.62 107 ASP A CA 1
ATOM 845 C C . ASP A 1 107 ? 14.521 -4.136 -12.075 1.00 90.62 107 ASP A C 1
ATOM 847 O O . ASP A 1 107 ? 14.744 -5.346 -12.132 1.00 90.62 107 ASP A O 1
ATOM 851 N N . THR A 1 108 ? 14.775 -3.435 -10.959 1.00 87.88 108 THR A N 1
ATOM 852 C CA . THR A 1 108 ? 15.379 -4.018 -9.746 1.00 87.88 108 THR A CA 1
ATOM 853 C C . THR A 1 108 ? 14.386 -4.833 -8.921 1.00 87.88 108 THR A C 1
ATOM 855 O O . THR A 1 108 ? 14.765 -5.859 -8.361 1.00 87.88 108 THR A O 1
ATOM 858 N N . VAL A 1 109 ? 13.112 -4.433 -8.932 1.00 89.19 109 VAL A N 1
ATOM 859 C CA . VAL A 1 109 ? 11.996 -5.132 -8.273 1.00 89.19 109 VAL A CA 1
ATOM 860 C C . VAL A 1 109 ? 11.377 -6.236 -9.142 1.00 89.19 109 VAL A C 1
ATOM 862 O O . VAL A 1 109 ? 10.401 -6.867 -8.746 1.00 89.19 109 VAL A O 1
ATOM 865 N N . GLY A 1 110 ? 11.948 -6.499 -10.324 1.00 87.19 110 GLY A N 1
ATOM 866 C CA . GLY A 1 110 ? 11.557 -7.615 -11.188 1.00 87.19 110 GLY A CA 1
ATOM 867 C C . GLY A 1 110 ? 10.262 -7.408 -11.975 1.00 87.19 110 GLY A C 1
ATOM 868 O O . GLY A 1 110 ? 9.672 -8.392 -12.418 1.00 87.19 110 GLY A O 1
ATOM 869 N N . LEU A 1 111 ? 9.819 -6.160 -12.158 1.00 92.00 111 LEU A N 1
ATOM 870 C CA . LEU A 1 111 ? 8.632 -5.857 -12.956 1.00 92.00 111 LEU A CA 1
ATOM 871 C C . LEU A 1 111 ? 8.927 -5.873 -14.456 1.00 92.00 111 LEU A C 1
ATOM 873 O O . LEU A 1 111 ? 9.965 -5.393 -14.917 1.00 92.00 111 LEU A O 1
ATOM 877 N N . ASP A 1 112 ? 7.954 -6.346 -15.235 1.00 91.19 112 ASP A N 1
ATOM 878 C CA . ASP A 1 112 ? 8.015 -6.281 -16.690 1.00 91.19 112 ASP A CA 1
ATOM 879 C C . ASP A 1 112 ? 7.836 -4.834 -17.166 1.00 91.19 112 ASP A C 1
ATOM 881 O O . ASP A 1 112 ? 6.758 -4.232 -17.085 1.00 91.19 112 ASP A O 1
ATOM 885 N N . ARG A 1 113 ? 8.920 -4.261 -17.696 1.00 92.12 113 ARG A N 1
ATOM 886 C CA . ARG A 1 113 ? 8.955 -2.878 -18.170 1.00 92.12 113 ARG A CA 1
ATOM 887 C C . ARG A 1 113 ? 8.943 -2.782 -19.691 1.00 92.12 113 ARG A C 1
ATOM 889 O O . ARG A 1 113 ? 9.797 -3.333 -20.384 1.00 92.12 113 ARG A O 1
ATOM 896 N N . THR A 1 114 ? 8.034 -1.967 -20.224 1.00 92.75 114 THR A N 1
ATOM 897 C CA . THR A 1 114 ? 8.101 -1.487 -21.610 1.00 92.75 114 THR A CA 1
ATOM 898 C C . THR A 1 114 ? 8.855 -0.151 -21.648 1.00 92.75 114 THR A C 1
ATOM 900 O O . THR A 1 114 ? 8.380 0.837 -21.079 1.00 92.75 114 THR A O 1
ATOM 903 N N . PRO A 1 115 ? 10.023 -0.064 -22.309 1.00 89.00 115 PRO A N 1
ATOM 904 C CA . PRO A 1 115 ? 10.793 1.172 -22.354 1.00 89.00 115 PRO A CA 1
ATOM 905 C C . PRO A 1 115 ? 10.117 2.220 -23.249 1.00 89.00 115 PRO A C 1
ATOM 907 O O . PRO A 1 115 ? 9.757 1.951 -24.392 1.00 89.00 115 PRO A O 1
ATOM 910 N N . LEU A 1 116 ? 10.015 3.457 -22.755 1.00 85.06 116 LEU A N 1
ATOM 911 C CA . LEU A 1 116 ? 9.483 4.596 -23.523 1.00 85.06 116 LEU A CA 1
ATOM 912 C C . LEU A 1 116 ? 10.476 5.190 -24.537 1.00 85.06 116 LEU A C 1
ATOM 914 O O . LEU A 1 116 ? 10.081 5.948 -25.424 1.00 85.06 116 LEU A O 1
ATOM 918 N N . LYS A 1 117 ? 11.774 4.890 -24.412 1.00 79.00 117 LYS A N 1
ATOM 919 C CA . LYS A 1 117 ? 12.776 5.368 -25.373 1.00 79.00 117 LYS A CA 1
ATOM 920 C C . LYS A 1 117 ? 12.640 4.572 -26.676 1.00 79.00 117 LYS A C 1
ATOM 922 O O . LYS A 1 117 ? 12.531 3.348 -26.609 1.00 79.00 117 LYS A O 1
ATOM 927 N N . PRO A 1 118 ? 12.689 5.223 -27.856 1.00 64.62 118 PRO A N 1
ATOM 928 C CA . PRO A 1 118 ? 12.768 4.487 -29.107 1.00 64.62 118 PRO A CA 1
ATOM 929 C C . PRO A 1 118 ? 14.007 3.595 -29.057 1.00 64.62 118 PRO A C 1
ATOM 931 O O . PRO A 1 118 ? 15.088 4.058 -28.685 1.00 64.62 118 PRO A O 1
ATOM 934 N N . VAL A 1 119 ? 13.844 2.317 -29.403 1.00 62.00 119 VAL A N 1
ATOM 935 C CA . VAL A 1 119 ? 14.978 1.415 -29.598 1.00 62.00 119 VAL A CA 1
ATOM 936 C C . VAL A 1 119 ? 15.811 2.046 -30.705 1.00 62.00 119 VAL A C 1
ATOM 938 O O . VAL A 1 119 ? 15.351 2.114 -31.847 1.00 62.00 119 VAL A O 1
ATOM 941 N N . SER A 1 120 ? 16.971 2.612 -30.363 1.00 61.78 120 SER A N 1
ATOM 942 C CA . SER A 1 120 ? 17.884 3.176 -31.353 1.00 61.78 120 SER A CA 1
ATOM 943 C C . SER A 1 120 ? 18.133 2.096 -32.398 1.00 61.78 120 SER A C 1
ATOM 945 O O . SER A 1 120 ? 18.713 1.060 -32.092 1.00 61.78 120 SER A O 1
ATOM 947 N N . SER A 1 121 ? 17.607 2.302 -33.603 1.00 57.69 121 SER A N 1
ATOM 948 C CA . SER A 1 121 ? 17.949 1.466 -34.745 1.00 57.69 121 SER A CA 1
ATOM 949 C C . SER A 1 121 ? 19.383 1.837 -35.106 1.00 57.69 121 SER A C 1
ATOM 951 O O . SER A 1 121 ? 19.627 3.000 -35.432 1.00 57.69 121 SER A O 1
ATOM 953 N N . GLU A 1 122 ? 20.321 0.903 -34.938 1.00 45.16 122 GLU A N 1
ATOM 954 C CA . GLU A 1 122 ? 21.681 1.037 -35.482 1.00 45.16 122 GLU A CA 1
ATOM 955 C C . GLU A 1 122 ? 21.662 1.227 -37.006 1.00 45.16 122 GLU A C 1
ATOM 957 O O . GLU A 1 122 ? 20.796 0.613 -37.680 1.00 45.16 122 GLU A O 1
#

Foldseek 3Di:
DPPDPVVPVVLVVCLVVDPPAAEALVVLLVVLQVQLPPVPDPDNDQQLVVLVVVCVRHNHPPNLLSQLSSQLSCCCVVQVDRSVRSSVLSNCVSVVHAAEDCDCSSVVVPGHYDYPDPPPDD

InterPro domains:
  IPR002716 PIN domain [PF01850] (8-107)
  IPR029060 PIN-like domain superfamily [SSF88723] (4-114)

Sequence (122 aa):
MKEDDWLQDAVIRALEERDDIHTSILAYAEVLVLFYDHETAEYEIDAPRAITNLLELVPIVPNEHEDAVLAAAAFLDEYDLTPFDALHAGLVTVGDECVLTTEQDYDTVGLDRTPLKPVSSE

Radius of gyration: 17.71 Å; Cα contacts (8 Å, |Δi|>4): 133; chains: 1; bounding box: 39×28×62 Å

Mean predicted aligned error: 6.24 Å

Secondary structure (DSSP, 8-state):
--S--TTHHHHHHHHHH-TT--B-HHHHHHHHHHHH-TTT-SS---HHHHHHHHHHHS-BSSTHHHHHHHHHHHHHHHH---HHHHHHHHHHHHHT--EEES-SHHHHTT--EEE-S-----

Organism: NCBI:txid358396